Protein AF-A0A818BND0-F1 (afdb_monomer)

Structure (mmCIF, N/CA/C/O backbone):
data_AF-A0A818BND0-F1
#
_entry.id   AF-A0A818BND0-F1
#
loop_
_atom_site.group_PDB
_atom_site.id
_atom_site.type_symbol
_atom_site.label_atom_id
_atom_site.label_alt_id
_atom_site.label_comp_id
_atom_site.label_asym_id
_atom_site.label_entity_id
_atom_site.label_seq_id
_atom_site.pdbx_PDB_ins_code
_atom_site.Cartn_x
_atom_site.Cartn_y
_atom_site.Cartn_z
_atom_site.occupancy
_atom_site.B_iso_or_equiv
_atom_site.auth_seq_id
_atom_site.auth_comp_id
_atom_site.auth_asym_id
_atom_site.auth_atom_id
_atom_site.pdbx_PDB_model_num
ATOM 1 N N . MET A 1 1 ? 18.411 3.997 -1.246 1.00 80.75 1 MET A N 1
ATOM 2 C CA . MET A 1 1 ? 18.506 4.932 -0.102 1.00 80.75 1 MET A CA 1
ATOM 3 C C . MET A 1 1 ? 17.577 6.136 -0.255 1.00 80.75 1 MET A C 1
ATOM 5 O O . MET A 1 1 ? 16.789 6.355 0.648 1.00 80.75 1 MET A O 1
ATOM 9 N N . ILE A 1 2 ? 17.562 6.831 -1.404 1.00 92.88 2 ILE A N 1
ATOM 10 C CA . ILE A 1 2 ? 16.696 8.012 -1.649 1.00 92.88 2 ILE A CA 1
ATOM 11 C C . ILE A 1 2 ? 15.194 7.727 -1.450 1.00 92.88 2 ILE A C 1
ATOM 13 O O . ILE A 1 2 ? 14.488 8.489 -0.803 1.00 92.88 2 ILE A O 1
ATOM 17 N N . ILE A 1 3 ? 14.696 6.603 -1.972 1.00 92.50 3 ILE A N 1
ATOM 18 C CA . ILE A 1 3 ? 13.270 6.243 -1.855 1.00 92.50 3 ILE A CA 1
ATOM 19 C C . ILE A 1 3 ? 12.874 6.056 -0.384 1.00 92.50 3 ILE A C 1
ATOM 21 O O . ILE A 1 3 ? 11.802 6.484 0.029 1.00 92.50 3 ILE A O 1
ATOM 25 N N . GLY A 1 4 ? 13.762 5.456 0.415 1.00 92.81 4 GLY A N 1
ATOM 26 C CA . GLY A 1 4 ? 13.531 5.218 1.839 1.00 92.81 4 GLY A CA 1
ATOM 27 C C . GLY A 1 4 ? 13.508 6.509 2.655 1.00 92.81 4 GLY A C 1
ATOM 28 O O . GLY A 1 4 ? 12.625 6.675 3.490 1.00 92.81 4 GLY A O 1
ATOM 29 N N . THR A 1 5 ? 14.414 7.454 2.384 1.00 95.50 5 THR A N 1
ATOM 30 C CA . THR A 1 5 ? 14.412 8.756 3.070 1.00 95.50 5 THR A CA 1
ATOM 31 C C . THR A 1 5 ? 13.184 9.590 2.707 1.00 95.50 5 THR A C 1
ATOM 33 O O . THR A 1 5 ? 12.550 10.146 3.601 1.00 95.50 5 THR A O 1
ATOM 36 N N . LEU A 1 6 ? 12.788 9.625 1.429 1.00 95.06 6 LEU A N 1
ATOM 37 C CA . LEU A 1 6 ? 11.559 10.302 0.994 1.00 95.06 6 LEU A CA 1
ATOM 38 C C . LEU A 1 6 ? 10.309 9.672 1.623 1.00 95.06 6 LEU A C 1
ATOM 40 O O . LEU A 1 6 ? 9.477 10.388 2.175 1.00 95.06 6 LEU A O 1
ATOM 44 N N . ALA A 1 7 ? 10.191 8.342 1.595 1.00 94.81 7 ALA A N 1
ATOM 45 C CA . ALA A 1 7 ? 9.074 7.636 2.219 1.00 94.81 7 ALA A CA 1
ATOM 46 C C . ALA A 1 7 ? 9.021 7.869 3.739 1.00 94.81 7 ALA A C 1
ATOM 48 O O . ALA A 1 7 ? 7.938 8.061 4.290 1.00 94.81 7 ALA A O 1
ATOM 49 N N . GLY A 1 8 ? 10.180 7.927 4.405 1.00 94.56 8 GLY A N 1
ATOM 50 C CA . GLY A 1 8 ? 10.288 8.267 5.824 1.00 94.56 8 GLY A CA 1
ATOM 51 C C . GLY A 1 8 ? 9.794 9.682 6.133 1.00 94.56 8 GLY A C 1
ATOM 52 O O . GLY A 1 8 ? 8.980 9.856 7.037 1.00 94.56 8 GLY A O 1
ATOM 53 N N . MET A 1 9 ? 10.207 10.684 5.349 1.00 95.19 9 MET A N 1
ATOM 54 C CA . MET A 1 9 ? 9.716 12.060 5.510 1.00 95.19 9 MET A CA 1
ATOM 55 C C . MET A 1 9 ? 8.201 12.158 5.296 1.00 95.19 9 MET A C 1
ATOM 57 O O . MET A 1 9 ? 7.506 12.779 6.099 1.00 95.19 9 MET A O 1
ATOM 61 N N . ILE A 1 10 ? 7.675 11.506 4.253 1.00 95.31 10 ILE A N 1
ATOM 62 C CA . ILE A 1 10 ? 6.232 11.475 3.969 1.00 95.31 10 ILE A CA 1
ATOM 63 C C . ILE A 1 10 ? 5.465 10.818 5.124 1.00 95.31 10 ILE A C 1
ATOM 65 O O . ILE A 1 10 ? 4.430 11.339 5.536 1.00 95.31 10 ILE A O 1
ATOM 69 N N . SER A 1 11 ? 5.985 9.719 5.679 1.00 95.69 11 SER A N 1
ATOM 70 C CA . SER A 1 11 ? 5.402 9.058 6.849 1.00 95.69 11 SER A CA 1
ATOM 71 C C . SER A 1 11 ? 5.300 10.026 8.030 1.00 95.69 11 SER A C 1
ATOM 73 O O . SER A 1 11 ? 4.202 10.247 8.537 1.00 95.69 11 SER A O 1
ATOM 75 N N . VAL A 1 12 ? 6.405 10.680 8.417 1.00 95.44 12 VAL A N 1
ATOM 76 C CA . VAL A 1 12 ? 6.440 11.623 9.555 1.00 95.44 12 VAL A CA 1
ATOM 77 C C . VAL A 1 12 ? 5.452 12.780 9.370 1.00 95.44 12 VAL A C 1
ATOM 79 O O . VAL A 1 12 ? 4.713 13.115 10.297 1.00 95.44 12 VAL A O 1
ATOM 82 N N . LEU A 1 13 ? 5.369 13.356 8.166 1.00 95.12 13 LEU A N 1
ATOM 83 C CA . LEU A 1 13 ? 4.369 14.385 7.858 1.00 95.12 13 LEU A CA 1
ATOM 84 C C . LEU A 1 13 ? 2.936 13.835 7.951 1.00 95.12 13 LEU A C 1
ATOM 86 O O . LEU A 1 13 ? 2.040 14.520 8.447 1.00 95.12 13 LEU A O 1
ATOM 90 N N . GLY A 1 14 ? 2.714 12.586 7.538 1.00 92.94 14 GLY A N 1
ATOM 91 C CA . GLY A 1 14 ? 1.435 11.891 7.678 1.00 92.94 14 GLY A CA 1
ATOM 92 C C . GLY A 1 14 ? 0.992 11.739 9.135 1.00 92.94 14 GLY A C 1
ATOM 93 O O . GLY A 1 14 ? -0.176 11.985 9.450 1.00 92.94 14 GLY A O 1
ATOM 94 N N . PHE A 1 15 ? 1.913 11.417 10.048 1.00 93.31 15 PHE A N 1
ATOM 95 C CA . PHE A 1 15 ? 1.613 11.358 11.484 1.00 93.31 15 PHE A CA 1
ATOM 96 C C . PHE A 1 15 ? 1.093 12.695 12.023 1.00 93.31 15 PHE A C 1
ATOM 98 O O . PHE A 1 15 ? 0.143 12.707 12.803 1.00 93.31 15 PHE A O 1
ATOM 105 N N . HIS A 1 16 ? 1.675 13.815 11.588 1.00 93.06 16 HIS A N 1
ATOM 106 C CA . HIS A 1 16 ? 1.300 15.132 12.098 1.00 93.06 16 HIS A CA 1
ATOM 107 C C . HIS A 1 16 ? 0.038 15.706 11.436 1.00 93.06 16 HIS A C 1
ATOM 109 O O . HIS A 1 16 ? -0.829 16.236 12.124 1.00 93.06 16 HIS A O 1
ATOM 115 N N . PHE A 1 17 ? -0.093 15.591 10.111 1.00 93.62 17 PHE A N 1
ATOM 116 C CA . PHE A 1 17 ? -1.164 16.259 9.361 1.00 93.62 17 PHE A CA 1
ATOM 117 C C . PHE A 1 17 ? -2.307 15.333 8.954 1.00 93.62 17 PHE A C 1
ATOM 119 O O . PHE A 1 17 ? -3.470 15.742 8.966 1.00 93.62 17 PHE A O 1
ATOM 126 N N . LEU A 1 18 ? -2.001 14.092 8.571 1.00 92.12 18 LEU A N 1
ATOM 127 C CA . LEU A 1 18 ? -2.990 13.184 7.997 1.00 92.12 18 LEU A CA 1
ATOM 128 C C . LEU A 1 18 ? -3.794 12.474 9.092 1.00 92.12 18 LEU A C 1
ATOM 130 O O . LEU A 1 18 ? -5.019 12.415 9.013 1.00 92.12 18 LEU A O 1
ATOM 134 N N . LEU A 1 19 ? -3.133 12.023 10.160 1.00 92.50 19 LEU A N 1
ATOM 135 C CA . LEU A 1 19 ? -3.778 11.356 11.294 1.00 92.50 19 LEU A CA 1
ATOM 136 C C . LEU A 1 19 ? -4.923 12.173 11.944 1.00 92.50 19 LEU A C 1
ATOM 138 O O . LEU A 1 19 ? -6.017 11.622 12.106 1.00 92.50 19 LEU A O 1
ATOM 142 N N . PRO A 1 20 ? -4.766 13.481 12.257 1.00 92.62 20 PRO A N 1
ATOM 143 C CA . PRO A 1 20 ? -5.876 14.270 12.795 1.00 92.62 20 PRO A CA 1
ATOM 144 C C . PRO A 1 20 ? -7.014 14.471 11.784 1.00 92.62 20 PRO A C 1
ATOM 146 O O . PRO A 1 20 ? -8.176 14.513 12.186 1.00 92.62 20 PRO A O 1
ATOM 149 N N . LYS A 1 21 ? -6.718 14.541 10.477 1.00 94.00 21 LYS A N 1
ATOM 150 C CA . LYS A 1 21 ? -7.740 14.634 9.419 1.00 94.00 21 LYS A CA 1
ATOM 151 C C . LYS A 1 21 ? -8.553 13.341 9.306 1.00 94.00 21 LYS A C 1
ATOM 153 O O . LYS A 1 21 ? -9.773 13.410 9.216 1.00 94.00 21 LYS A O 1
ATOM 158 N N . LEU A 1 22 ? -7.920 12.165 9.362 1.00 92.88 22 LEU A N 1
ATOM 159 C CA . LEU A 1 22 ? -8.628 10.872 9.319 1.00 92.88 22 LEU A CA 1
ATOM 160 C C . LEU A 1 22 ? -9.605 10.714 10.489 1.00 92.88 22 LEU A C 1
ATOM 162 O O . LEU A 1 22 ? -10.733 10.254 10.299 1.00 92.88 22 LEU A O 1
ATOM 166 N N . LYS A 1 23 ? -9.211 11.180 11.679 1.00 93.00 23 LYS A N 1
ATOM 167 C CA . LYS A 1 23 ? -10.076 11.170 12.863 1.00 93.00 23 LYS A CA 1
ATOM 168 C C . LYS A 1 23 ? -11.370 11.966 12.647 1.00 93.00 23 LYS A C 1
ATOM 170 O O . LYS A 1 23 ? -12.423 11.537 13.118 1.00 93.00 23 LYS A O 1
ATOM 175 N N . GLN A 1 24 ? -11.323 13.074 11.899 1.00 94.81 24 GLN A N 1
ATOM 176 C CA . GLN A 1 24 ? -12.516 13.865 11.550 1.00 94.81 24 GLN A CA 1
ATOM 177 C C . GLN A 1 24 ? -13.500 13.071 10.678 1.00 94.81 24 GLN A C 1
ATOM 179 O O . GLN A 1 24 ? -14.710 13.199 10.846 1.00 94.81 24 GLN A O 1
ATOM 184 N N . TYR A 1 25 ? -12.997 12.182 9.818 1.00 94.56 25 TYR A N 1
ATOM 185 C CA . TYR A 1 25 ? -13.804 11.280 8.989 1.00 94.56 25 TYR A CA 1
ATOM 186 C C . TYR A 1 25 ? -14.218 9.982 9.699 1.00 94.56 25 TYR A C 1
ATOM 188 O O . TYR A 1 25 ? -14.681 9.047 9.051 1.00 94.56 25 TYR A O 1
ATOM 196 N N . ARG A 1 26 ? -14.066 9.903 11.031 1.00 92.94 26 ARG A N 1
ATOM 197 C CA . ARG A 1 26 ? -14.343 8.703 11.846 1.00 92.94 26 ARG A CA 1
ATOM 198 C C . ARG A 1 26 ? -13.497 7.476 11.477 1.00 92.94 26 ARG A C 1
ATOM 200 O O . ARG A 1 26 ? -13.852 6.359 11.841 1.00 92.94 26 ARG A O 1
ATOM 207 N N . LEU A 1 27 ? -12.354 7.678 10.825 1.00 90.81 27 LEU A N 1
ATOM 208 C CA . LEU A 1 27 ? -11.370 6.631 10.569 1.00 90.81 27 LEU A CA 1
ATOM 209 C C . LEU A 1 27 ? -10.315 6.674 11.677 1.00 90.81 27 LEU A C 1
ATOM 211 O O . LEU A 1 27 ? -9.359 7.446 11.612 1.00 90.81 27 LEU A O 1
ATOM 215 N N . HIS A 1 28 ? -10.523 5.887 12.734 1.00 93.12 28 HIS A N 1
ATOM 216 C CA . HIS A 1 28 ? -9.540 5.759 13.809 1.00 93.12 28 HIS A CA 1
ATOM 217 C C . HIS A 1 28 ? -8.410 4.823 13.385 1.00 93.12 28 HIS A C 1
ATOM 219 O O . HIS A 1 28 ? -8.614 3.623 13.235 1.00 93.12 28 HIS A O 1
ATOM 225 N N . ASP A 1 29 ? -7.216 5.387 13.239 1.00 93.62 29 ASP A N 1
ATOM 226 C CA . ASP A 1 29 ? -5.979 4.643 13.027 1.00 93.62 29 ASP A CA 1
ATOM 227 C C . ASP A 1 29 ? -5.095 4.777 14.277 1.00 93.62 29 ASP A C 1
ATOM 229 O O . ASP A 1 29 ? -4.291 5.698 14.403 1.00 93.62 29 ASP A O 1
ATOM 233 N N . THR A 1 30 ? -5.305 3.893 15.255 1.00 93.00 30 THR A N 1
ATOM 234 C CA . THR A 1 30 ? -4.710 3.987 16.602 1.00 93.00 30 THR A CA 1
ATOM 235 C C . THR A 1 30 ? -3.184 3.920 16.588 1.00 93.00 30 THR A C 1
ATOM 237 O O . THR A 1 30 ? -2.524 4.601 17.368 1.00 93.00 30 THR A O 1
ATOM 240 N N . CYS A 1 31 ? -2.624 3.110 15.689 1.00 93.56 31 CYS A N 1
ATOM 241 C CA . CYS A 1 31 ? -1.181 2.919 15.546 1.00 93.56 31 CYS A CA 1
ATOM 242 C C . CYS A 1 31 ? -0.612 3.661 14.327 1.00 93.56 31 CYS A C 1
ATOM 244 O O . CYS A 1 31 ? 0.560 3.477 14.004 1.00 93.56 31 CYS A O 1
ATOM 246 N N . ALA A 1 32 ? -1.429 4.478 13.648 1.00 93.81 32 ALA A N 1
ATOM 247 C CA . ALA A 1 32 ? -1.075 5.182 12.418 1.00 93.81 32 ALA A CA 1
ATOM 248 C C . ALA A 1 32 ? -0.459 4.256 11.344 1.00 93.81 32 ALA A C 1
ATOM 250 O O . ALA A 1 32 ? 0.488 4.629 10.640 1.00 93.81 32 ALA A O 1
ATOM 251 N N . VAL A 1 33 ? -0.991 3.035 11.207 1.00 95.88 33 VAL A N 1
ATOM 252 C CA . VAL A 1 33 ? -0.473 2.028 10.266 1.00 95.88 33 VAL A CA 1
ATOM 253 C C . VAL A 1 33 ? -0.604 2.482 8.815 1.00 95.88 33 VAL A C 1
ATOM 255 O O . VAL A 1 33 ? 0.215 2.098 7.978 1.00 95.88 33 VAL A O 1
ATOM 258 N N . ASN A 1 34 ? -1.562 3.358 8.503 1.00 93.75 34 ASN A N 1
ATOM 259 C CA . ASN A 1 34 ? -1.665 3.962 7.181 1.00 93.75 34 ASN A CA 1
ATOM 260 C C . ASN A 1 34 ? -0.434 4.822 6.849 1.00 93.75 34 ASN A C 1
ATOM 262 O O . ASN A 1 34 ? 0.045 4.796 5.718 1.00 93.75 34 ASN A O 1
ATOM 266 N N . ASN A 1 35 ? 0.114 5.543 7.829 1.00 94.81 35 ASN A N 1
ATOM 267 C CA . ASN A 1 35 ? 1.275 6.410 7.628 1.00 94.81 35 ASN A CA 1
ATOM 268 C C . ASN A 1 35 ? 2.594 5.632 7.637 1.00 94.81 35 ASN A C 1
ATOM 270 O O . ASN A 1 35 ? 3.497 5.993 6.890 1.00 94.81 35 ASN A O 1
ATOM 274 N N . LEU A 1 36 ? 2.697 4.559 8.432 1.00 93.69 36 LEU A N 1
ATOM 275 C CA . LEU A 1 36 ? 3.922 3.758 8.540 1.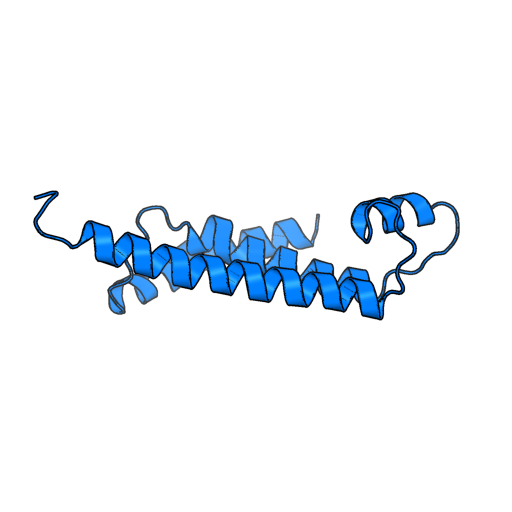00 93.69 36 LEU A CA 1
ATOM 276 C C . LEU A 1 36 ? 4.033 2.651 7.478 1.00 93.69 36 LEU A C 1
ATOM 278 O O . LEU A 1 36 ? 5.113 2.412 6.944 1.00 93.69 36 LEU A O 1
ATOM 282 N N . HIS A 1 37 ? 2.930 1.972 7.160 1.00 94.69 37 HIS A N 1
ATOM 283 C CA . HIS A 1 37 ? 2.918 0.839 6.230 1.00 94.69 37 HIS A CA 1
ATOM 284 C C . HIS A 1 37 ? 2.244 1.198 4.907 1.00 94.69 37 HIS A C 1
ATOM 286 O O . HIS A 1 37 ? 2.811 0.949 3.845 1.00 94.69 37 HIS A O 1
ATOM 292 N N . GLY A 1 38 ? 1.052 1.801 4.966 1.00 94.62 38 GLY A N 1
ATOM 293 C CA . GLY A 1 38 ? 0.221 2.069 3.790 1.00 94.62 38 GLY A CA 1
ATOM 294 C C . GLY A 1 38 ? 0.894 3.000 2.782 1.00 94.62 38 GLY A C 1
ATOM 295 O O . GLY A 1 38 ? 1.219 2.589 1.668 1.00 94.62 38 GLY A O 1
ATOM 296 N N . ILE A 1 39 ? 1.141 4.250 3.175 1.00 95.62 39 ILE A N 1
ATOM 297 C CA . ILE A 1 39 ? 1.715 5.279 2.301 1.00 95.62 39 ILE A CA 1
ATOM 298 C C . ILE A 1 39 ? 3.150 4.925 1.873 1.00 95.62 39 ILE A C 1
ATOM 300 O O . ILE A 1 39 ? 3.410 4.942 0.667 1.00 95.62 39 ILE A O 1
ATOM 304 N N . PRO A 1 40 ? 4.078 4.534 2.772 1.00 95.25 40 PRO A N 1
ATOM 305 C CA . PRO A 1 40 ? 5.417 4.103 2.372 1.00 95.25 40 PRO A CA 1
ATOM 306 C C . PRO A 1 40 ? 5.393 2.893 1.435 1.00 95.25 40 PRO A C 1
ATOM 308 O O . PRO A 1 40 ? 6.126 2.872 0.446 1.00 95.25 40 PRO A O 1
ATOM 311 N N . GLY A 1 41 ? 4.509 1.922 1.691 1.00 94.62 41 GLY A N 1
ATOM 312 C CA . GLY A 1 41 ? 4.300 0.762 0.827 1.00 94.62 41 GLY A CA 1
ATOM 313 C C . GLY A 1 41 ? 3.768 1.142 -0.554 1.00 94.62 41 GLY A C 1
ATOM 314 O O . GLY A 1 41 ? 4.245 0.617 -1.560 1.00 94.62 41 GLY A O 1
ATOM 315 N N . LEU A 1 42 ? 2.846 2.106 -0.634 1.00 95.44 42 LEU A N 1
ATOM 316 C CA . LEU A 1 42 ? 2.331 2.618 -1.903 1.00 95.44 42 LEU A CA 1
ATOM 317 C C . LEU A 1 42 ? 3.410 3.370 -2.695 1.00 95.44 42 LEU A C 1
ATOM 319 O O . LEU A 1 42 ? 3.525 3.153 -3.899 1.00 95.44 42 LEU A O 1
ATOM 323 N N . VAL A 1 43 ? 4.229 4.199 -2.040 1.00 95.38 43 VAL A N 1
ATOM 324 C CA . VAL A 1 43 ? 5.347 4.930 -2.668 1.00 95.38 43 VAL A CA 1
ATOM 325 C C . VAL A 1 43 ? 6.415 3.964 -3.188 1.00 95.38 43 VAL A C 1
ATOM 327 O O . VAL A 1 43 ? 6.824 4.055 -4.352 1.00 95.38 43 VAL A O 1
ATOM 330 N N . ALA A 1 44 ? 6.844 3.014 -2.351 1.00 92.81 44 ALA A N 1
ATOM 331 C CA . ALA A 1 44 ? 7.795 1.966 -2.729 1.00 92.81 44 ALA A CA 1
ATOM 332 C C . ALA A 1 44 ? 7.246 1.120 -3.876 1.00 92.81 44 ALA A C 1
ATOM 334 O O . ALA A 1 44 ? 7.960 0.818 -4.834 1.00 92.81 44 ALA A O 1
ATOM 335 N N . GLY A 1 45 ? 5.944 0.841 -3.805 1.00 92.75 45 GLY A N 1
ATOM 336 C CA . GLY A 1 45 ? 5.140 0.394 -4.909 1.00 92.75 45 GLY A CA 1
ATOM 337 C C . GLY A 1 45 ? 5.404 1.261 -6.132 1.00 92.75 45 GLY A C 1
ATOM 338 O O . GLY A 1 45 ? 6.157 0.847 -7.003 1.00 92.75 45 GLY A O 1
ATOM 339 N N . VAL A 1 46 ? 4.748 2.409 -6.291 1.00 94.69 46 VAL A N 1
ATOM 340 C CA . VAL A 1 46 ? 4.763 3.204 -7.539 1.00 94.69 46 VAL A CA 1
ATOM 341 C C . VAL A 1 46 ? 6.167 3.302 -8.143 1.00 94.69 46 VAL A C 1
ATOM 343 O O . VAL A 1 46 ? 6.342 3.022 -9.330 1.00 94.69 46 VAL A O 1
ATOM 3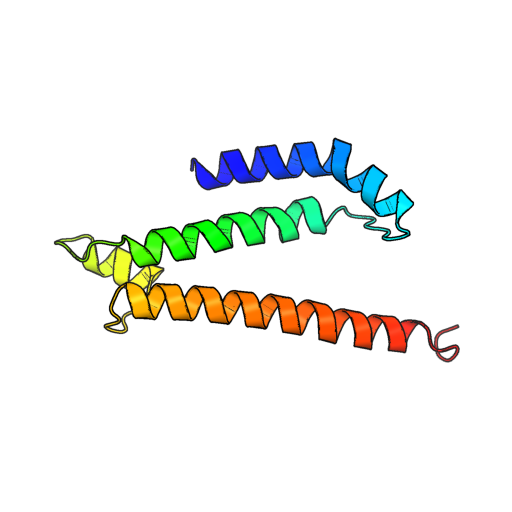46 N N . THR A 1 47 ? 7.178 3.512 -7.303 1.00 92.62 47 THR A N 1
ATOM 347 C CA . THR A 1 47 ? 8.587 3.493 -7.707 1.00 92.62 47 THR A CA 1
ATOM 348 C C . THR A 1 47 ? 9.023 2.195 -8.403 1.00 92.62 47 THR A C 1
ATOM 350 O O . THR A 1 47 ? 9.643 2.253 -9.458 1.00 92.62 47 THR A O 1
ATOM 353 N N . GLY A 1 48 ? 8.657 1.017 -7.898 1.00 89.50 48 GLY A N 1
ATOM 354 C CA . GLY A 1 48 ? 8.897 -0.272 -8.555 1.00 89.50 48 GLY A CA 1
ATOM 355 C C . GLY A 1 48 ? 8.251 -0.423 -9.942 1.00 89.50 48 GLY A C 1
ATOM 356 O O . GLY A 1 48 ? 8.860 -1.041 -10.814 1.00 89.50 48 GLY A O 1
ATOM 357 N N . ILE A 1 49 ? 7.071 0.177 -10.195 1.00 91.25 49 ILE A N 1
ATOM 358 C CA . ILE A 1 49 ? 6.476 0.192 -11.557 1.00 91.25 49 ILE A CA 1
ATOM 359 C C . ILE A 1 49 ? 7.351 1.025 -12.493 1.00 91.25 49 ILE A C 1
ATOM 361 O O . ILE A 1 49 ? 7.622 0.608 -13.621 1.00 91.25 49 ILE A O 1
ATOM 365 N N . ILE A 1 50 ? 7.799 2.191 -12.021 1.00 90.75 50 ILE A N 1
ATOM 366 C CA . ILE A 1 50 ? 8.639 3.106 -12.798 1.00 90.75 50 ILE A CA 1
ATOM 367 C C . ILE A 1 50 ? 9.962 2.416 -13.130 1.00 90.75 50 ILE A C 1
ATOM 369 O O . ILE A 1 50 ? 10.329 2.326 -14.299 1.00 90.75 50 ILE A O 1
ATOM 373 N N . VAL A 1 51 ? 10.626 1.844 -12.122 1.00 87.88 51 VAL A N 1
ATOM 374 C CA . VAL A 1 51 ? 11.895 1.122 -12.284 1.00 87.88 51 VAL A CA 1
ATOM 375 C C . VAL A 1 51 ? 11.749 -0.056 -13.249 1.00 87.88 51 VAL A C 1
ATOM 377 O O . VAL A 1 51 ? 12.596 -0.227 -14.119 1.00 87.88 51 VAL A O 1
ATOM 380 N N . ALA A 1 52 ? 10.659 -0.826 -13.174 1.00 85.12 52 ALA A N 1
ATOM 381 C CA . ALA A 1 52 ? 10.413 -1.909 -14.129 1.00 85.12 52 ALA A CA 1
ATOM 382 C C . ALA A 1 52 ? 10.155 -1.428 -15.561 1.00 85.12 52 ALA A C 1
ATOM 384 O O . ALA A 1 52 ? 10.458 -2.152 -16.505 1.00 85.12 52 ALA A O 1
ATOM 385 N N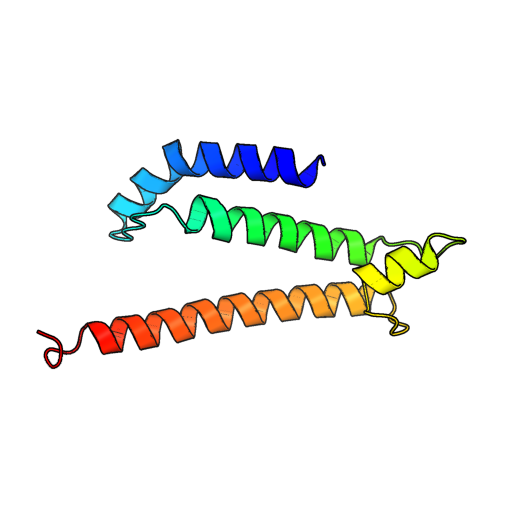 . SER A 1 53 ? 9.621 -0.219 -15.734 1.00 86.19 53 SER A N 1
ATOM 386 C CA . SER A 1 53 ? 9.367 0.356 -17.060 1.00 86.19 53 SER A CA 1
ATOM 387 C C . SER A 1 53 ? 10.658 0.814 -17.747 1.00 86.19 53 SER A C 1
ATOM 389 O O . SER A 1 53 ? 10.787 0.675 -18.961 1.00 86.19 53 SER A O 1
ATOM 391 N N . ILE A 1 54 ? 11.622 1.329 -16.976 1.00 84.88 54 ILE A N 1
ATOM 392 C CA . ILE A 1 54 ? 12.877 1.898 -17.502 1.00 84.88 54 ILE A CA 1
ATOM 393 C C . ILE A 1 54 ? 14.087 0.960 -17.390 1.00 84.88 54 ILE A C 1
ATOM 395 O O . ILE A 1 54 ? 15.160 1.292 -17.887 1.00 84.88 54 ILE A O 1
ATOM 399 N N . GLY A 1 55 ? 13.947 -0.183 -16.713 1.00 76.12 55 GLY A N 1
ATOM 400 C CA . GLY A 1 55 ? 15.056 -1.087 -16.415 1.00 76.12 55 GLY A CA 1
ATOM 401 C C . GLY A 1 55 ? 15.767 -1.566 -17.679 1.00 76.12 55 GLY A C 1
ATOM 402 O O . GLY A 1 55 ? 15.176 -2.257 -18.506 1.00 76.12 55 GLY A O 1
ATOM 403 N N . ASN A 1 56 ? 17.040 -1.206 -17.842 1.00 68.25 56 ASN A N 1
ATOM 404 C CA . ASN A 1 56 ? 17.817 -1.625 -19.002 1.00 68.25 56 ASN A CA 1
ATOM 405 C C . ASN A 1 56 ? 18.513 -2.968 -18.732 1.00 68.25 56 ASN A C 1
ATOM 407 O O . ASN A 1 56 ? 19.231 -3.120 -17.743 1.00 68.25 56 ASN A O 1
ATOM 411 N N . ARG A 1 57 ? 18.331 -3.941 -19.629 1.00 67.31 57 ARG A N 1
ATOM 412 C CA . ARG A 1 57 ? 18.946 -5.276 -19.550 1.00 67.31 57 ARG A CA 1
ATOM 413 C C . ARG A 1 57 ? 20.324 -5.265 -20.228 1.00 67.31 57 ARG A C 1
ATOM 415 O O . ARG A 1 57 ? 20.498 -5.868 -21.281 1.00 67.31 57 ARG A O 1
ATOM 422 N N . SER A 1 58 ? 21.298 -4.537 -19.675 1.00 56.66 58 SER A N 1
ATOM 423 C CA . SER A 1 58 ? 22.669 -4.498 -20.222 1.00 56.66 58 SER A CA 1
ATOM 424 C C . SER A 1 58 ? 23.724 -4.993 -19.227 1.00 56.66 58 SER A C 1
ATOM 426 O O . SER A 1 58 ? 23.832 -4.494 -18.108 1.00 56.66 58 SER A O 1
ATOM 428 N N . GLY A 1 59 ? 24.555 -5.942 -19.674 1.00 65.81 59 GLY A N 1
ATOM 429 C CA . GLY A 1 59 ? 25.780 -6.379 -18.991 1.00 65.81 59 GLY A CA 1
ATOM 430 C C . GLY A 1 59 ? 25.567 -7.131 -17.668 1.00 65.81 59 GLY A C 1
ATOM 431 O O . GLY A 1 59 ? 24.590 -7.857 -17.489 1.00 65.81 59 GLY A O 1
ATOM 432 N N . SER A 1 60 ? 26.494 -6.947 -16.719 1.00 58.72 60 SER A N 1
ATOM 433 C CA . SER A 1 60 ? 26.512 -7.594 -15.386 1.00 58.72 60 SER A CA 1
ATOM 434 C C . SER A 1 60 ? 25.271 -7.287 -14.516 1.00 58.72 60 SER A C 1
ATOM 436 O O . SER A 1 60 ? 24.981 -7.981 -13.545 1.00 58.72 60 SER A O 1
ATOM 438 N N . LEU A 1 61 ? 24.474 -6.277 -14.891 1.00 61.94 61 LEU A N 1
ATOM 439 C CA . LEU A 1 61 ? 23.246 -5.885 -14.192 1.00 61.94 61 LEU A CA 1
ATOM 440 C C . LEU A 1 61 ? 22.013 -6.723 -14.566 1.00 61.94 61 LEU A C 1
ATOM 442 O O . LEU A 1 61 ? 20.944 -6.538 -13.980 1.00 61.94 61 LEU A O 1
ATOM 446 N N . THR A 1 62 ? 22.139 -7.642 -15.526 1.00 65.62 62 THR A N 1
ATOM 447 C CA . THR A 1 62 ? 21.023 -8.485 -15.981 1.00 65.62 62 THR A CA 1
ATOM 448 C C . THR A 1 62 ? 20.499 -9.365 -14.845 1.00 65.62 62 THR A C 1
ATOM 450 O O . THR A 1 62 ? 19.296 -9.396 -14.611 1.00 65.62 62 THR A O 1
ATOM 453 N N . SER A 1 63 ? 21.389 -9.958 -14.041 1.00 62.00 63 SER A N 1
ATOM 454 C CA . SER A 1 63 ? 21.020 -10.798 -12.891 1.00 62.00 63 SER A CA 1
ATOM 455 C C . SER A 1 63 ? 20.327 -10.013 -11.771 1.00 62.00 63 SER A C 1
ATOM 457 O O . SER A 1 63 ? 19.380 -10.503 -11.162 1.00 62.00 63 SER A O 1
ATOM 459 N N . LEU A 1 64 ? 20.760 -8.771 -11.524 1.00 61.78 64 LEU A N 1
ATOM 460 C CA . LEU A 1 64 ? 20.120 -7.862 -10.563 1.00 61.78 64 LEU A CA 1
ATOM 461 C C . LEU A 1 64 ? 18.730 -7.442 -11.050 1.00 61.78 64 LEU A C 1
ATOM 463 O O . LEU A 1 64 ? 17.770 -7.434 -10.283 1.00 61.78 64 LEU A O 1
ATOM 467 N N . THR A 1 65 ? 18.607 -7.146 -12.343 1.00 62.84 65 THR A N 1
ATOM 468 C CA . THR A 1 65 ? 17.334 -6.750 -12.949 1.00 62.84 65 THR A CA 1
ATOM 469 C C . THR A 1 65 ? 16.364 -7.928 -12.979 1.00 62.84 65 THR A C 1
ATOM 471 O O . THR A 1 65 ? 15.216 -7.765 -12.590 1.00 62.84 65 THR A O 1
ATOM 474 N N . ASP A 1 66 ? 16.805 -9.135 -13.331 1.00 61.94 66 ASP A N 1
ATOM 475 C CA . ASP A 1 66 ? 15.953 -10.328 -13.335 1.00 61.94 66 ASP A CA 1
ATOM 476 C C . ASP A 1 66 ? 1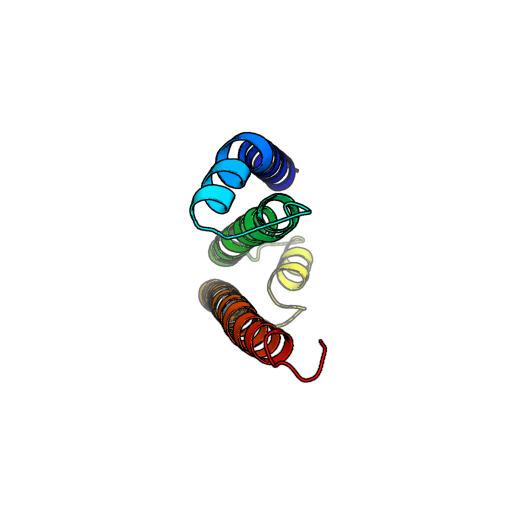5.551 -10.781 -11.925 1.00 61.94 66 ASP A C 1
ATOM 478 O O . ASP A 1 66 ? 14.423 -11.246 -11.744 1.00 61.94 66 ASP A O 1
ATOM 482 N N . ALA A 1 67 ? 16.404 -10.593 -10.912 1.00 60.84 67 ALA A N 1
ATOM 483 C CA . ALA A 1 67 ? 16.038 -10.828 -9.515 1.00 60.84 67 ALA A CA 1
ATOM 484 C C . ALA A 1 67 ? 15.005 -9.802 -9.013 1.00 60.84 67 ALA A C 1
ATOM 486 O O . ALA A 1 67 ? 14.024 -10.177 -8.373 1.00 60.84 67 ALA A O 1
ATOM 487 N N . CYS A 1 68 ? 15.171 -8.518 -9.349 1.00 58.19 68 CYS A N 1
ATOM 488 C CA . CYS A 1 68 ? 14.267 -7.448 -8.915 1.00 58.19 68 CYS A CA 1
ATOM 489 C C . CYS A 1 68 ? 12.969 -7.342 -9.742 1.00 58.19 68 CYS A C 1
ATOM 491 O O . CYS A 1 68 ? 11.969 -6.825 -9.248 1.00 58.19 68 CYS A O 1
ATOM 493 N N . CYS A 1 69 ? 12.968 -7.801 -10.996 1.00 62.28 69 CYS A N 1
ATOM 494 C CA . CYS A 1 69 ? 11.921 -7.522 -11.986 1.00 62.28 69 CYS A CA 1
ATOM 495 C C . CYS A 1 69 ? 11.384 -8.780 -12.693 1.00 62.28 69 CYS A C 1
ATOM 497 O O . CYS A 1 69 ? 10.793 -8.668 -13.760 1.00 62.28 69 CYS A O 1
ATOM 499 N N . GLY A 1 70 ? 11.547 -9.983 -12.145 1.00 60.81 70 GLY A N 1
ATOM 500 C CA . GLY A 1 70 ? 11.007 -11.177 -12.812 1.00 60.81 70 GLY A CA 1
ATOM 501 C C . GLY A 1 70 ? 11.247 -12.516 -12.129 1.00 60.81 70 GLY A C 1
ATOM 502 O O . GLY A 1 70 ? 10.675 -13.512 -12.572 1.00 60.81 70 GLY A O 1
ATOM 503 N N . GLY A 1 71 ? 12.074 -12.562 -11.081 1.00 62.78 71 GLY A N 1
ATOM 504 C CA . GLY A 1 71 ? 12.493 -13.810 -10.445 1.00 62.78 71 GLY A CA 1
ATOM 505 C C . GLY A 1 71 ? 13.191 -14.757 -11.427 1.00 62.78 71 GLY A C 1
ATOM 506 O O . GLY A 1 71 ? 12.966 -15.960 -11.361 1.00 62.78 71 GLY A O 1
ATOM 507 N N . GLY A 1 72 ? 13.945 -14.221 -12.396 1.00 59.12 72 GLY A N 1
ATOM 508 C CA . GLY A 1 72 ? 14.598 -15.018 -13.445 1.00 59.12 72 GLY A CA 1
ATOM 509 C C . GLY A 1 72 ? 13.726 -15.368 -14.660 1.00 59.12 72 GLY A C 1
ATOM 510 O O . GLY A 1 72 ? 14.174 -16.104 -15.534 1.00 59.12 72 GLY A O 1
ATOM 511 N N . LYS A 1 73 ? 12.488 -14.857 -14.761 1.00 64.88 73 LYS A N 1
ATOM 512 C CA . LYS A 1 73 ? 11.655 -15.001 -15.972 1.00 64.88 73 LYS A CA 1
ATOM 513 C C . LYS A 1 73 ? 11.981 -13.906 -16.992 1.00 64.88 73 LYS A C 1
ATOM 515 O O . LYS A 1 73 ? 11.919 -12.722 -16.664 1.00 64.88 73 LYS A O 1
ATOM 520 N N . SER A 1 74 ? 12.229 -14.289 -18.248 1.00 67.62 74 SE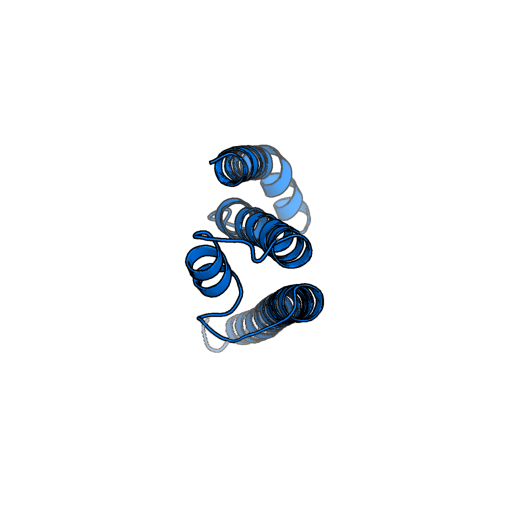R A N 1
ATOM 521 C CA . SER A 1 74 ? 12.414 -13.343 -19.359 1.00 67.62 74 SER A CA 1
ATOM 522 C C . SER A 1 74 ? 11.100 -12.604 -19.655 1.00 67.62 74 SER A C 1
ATOM 524 O O . SER A 1 74 ? 10.182 -13.149 -20.266 1.00 67.62 74 SER A O 1
ATOM 526 N N . ARG A 1 75 ? 10.970 -11.372 -19.148 1.00 73.69 75 ARG A N 1
ATOM 527 C CA . ARG A 1 75 ? 9.802 -10.489 -19.322 1.00 73.69 75 ARG A CA 1
ATOM 528 C C . ARG A 1 75 ? 10.246 -9.131 -19.849 1.00 73.69 75 ARG A C 1
ATOM 530 O O . ARG A 1 75 ? 11.150 -8.522 -19.287 1.00 73.69 75 ARG A O 1
ATOM 537 N N . ASN A 1 76 ? 9.597 -8.613 -20.888 1.00 80.31 76 ASN A N 1
ATOM 538 C CA . ASN A 1 76 ? 9.888 -7.247 -21.329 1.00 80.31 76 ASN A CA 1
ATOM 539 C C . ASN A 1 76 ? 9.444 -6.210 -20.269 1.00 80.31 76 ASN A C 1
ATOM 541 O O . ASN A 1 76 ? 8.618 -6.504 -19.397 1.00 80.31 76 ASN A O 1
ATOM 545 N N . ASN A 1 77 ? 9.997 -5.000 -20.351 1.00 82.25 77 ASN A N 1
ATOM 546 C CA . ASN A 1 77 ? 9.787 -3.932 -19.369 1.00 82.25 77 ASN A CA 1
ATOM 547 C C . ASN A 1 77 ? 8.307 -3.566 -19.202 1.00 82.25 77 ASN A C 1
ATOM 549 O O . ASN A 1 77 ? 7.810 -3.482 -18.080 1.00 82.25 77 ASN A O 1
ATOM 553 N N . SER A 1 78 ? 7.581 -3.430 -20.317 1.00 84.81 78 SER A N 1
ATOM 554 C CA . SER A 1 78 ? 6.146 -3.116 -20.325 1.00 84.81 78 SER A CA 1
ATOM 555 C C . SER A 1 78 ? 5.304 -4.202 -19.657 1.00 84.81 78 SER A C 1
ATOM 557 O O . SER A 1 78 ? 4.360 -3.916 -18.929 1.00 84.81 78 SER A O 1
ATOM 559 N N . THR A 1 79 ? 5.660 -5.466 -19.870 1.00 86.94 79 THR A N 1
ATOM 560 C CA . THR A 1 79 ? 4.969 -6.609 -19.272 1.00 86.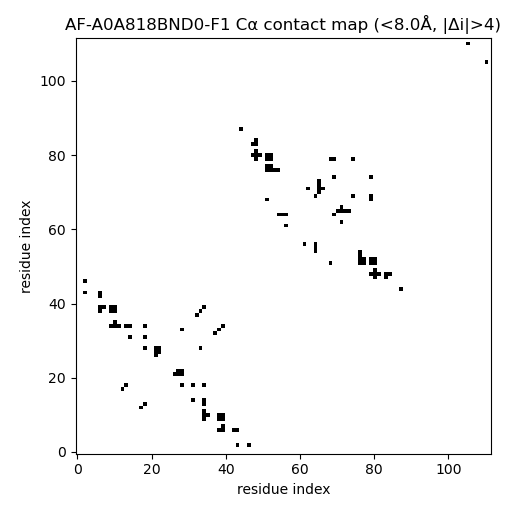94 79 THR A CA 1
ATOM 561 C C . THR A 1 79 ? 5.222 -6.640 -17.772 1.00 86.94 79 THR A C 1
ATOM 563 O O . THR A 1 79 ? 4.292 -6.833 -16.993 1.00 86.94 79 THR A O 1
ATOM 566 N N . GLN A 1 80 ? 6.462 -6.415 -17.335 1.00 86.19 80 GLN A N 1
ATOM 567 C CA . GLN A 1 80 ? 6.782 -6.422 -15.913 1.00 86.19 80 GLN A CA 1
ATOM 568 C C . GLN A 1 80 ? 6.138 -5.256 -15.158 1.00 86.19 80 GLN A C 1
ATOM 570 O O . GLN A 1 80 ? 5.633 -5.453 -14.049 1.00 86.19 80 GLN A O 1
ATOM 575 N N . SER A 1 81 ? 6.139 -4.054 -15.732 1.00 89.50 81 SER A N 1
ATOM 576 C CA . SER A 1 81 ? 5.477 -2.908 -15.114 1.00 89.50 81 SER A CA 1
ATOM 577 C C . SER A 1 81 ? 3.962 -3.108 -15.046 1.00 89.50 81 SER A C 1
ATOM 579 O O . SER A 1 81 ? 3.371 -2.820 -14.003 1.00 89.50 81 SER A O 1
ATOM 581 N N . ALA A 1 82 ? 3.353 -3.715 -16.073 1.00 91.50 82 ALA A N 1
ATOM 582 C CA . ALA A 1 82 ? 1.951 -4.127 -16.045 1.00 91.50 82 ALA A CA 1
ATOM 583 C C . ALA A 1 82 ? 1.673 -5.134 -14.916 1.00 91.50 82 ALA A C 1
ATOM 585 O O . ALA A 1 82 ? 0.772 -4.903 -14.114 1.00 91.50 82 ALA A O 1
ATOM 586 N N . TYR A 1 83 ? 2.485 -6.188 -14.765 1.00 90.38 83 TYR A N 1
ATOM 587 C CA . TY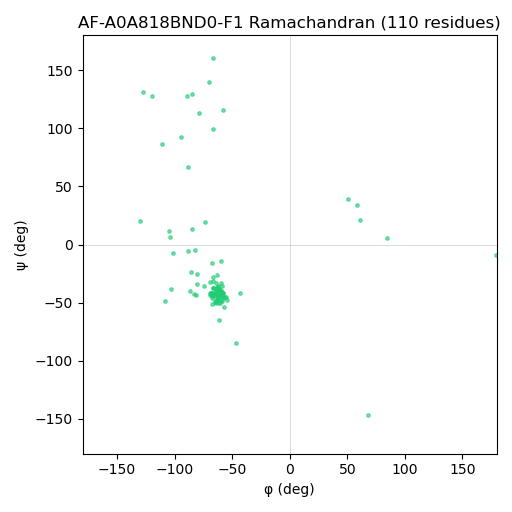R A 1 83 ? 2.331 -7.140 -13.655 1.00 90.38 83 TYR A CA 1
ATOM 588 C C . TYR A 1 83 ? 2.419 -6.460 -12.284 1.00 90.38 83 TYR A C 1
ATOM 590 O O . TYR A 1 83 ? 1.621 -6.770 -11.402 1.00 90.38 83 TYR A O 1
ATOM 598 N N . GLN A 1 84 ? 3.350 -5.522 -12.092 1.00 92.06 84 GLN A N 1
ATOM 599 C CA . GLN A 1 84 ? 3.449 -4.777 -10.834 1.00 92.06 84 GLN A CA 1
ATOM 600 C C . GLN A 1 84 ? 2.245 -3.856 -10.590 1.00 92.06 84 GLN A C 1
ATOM 602 O O . GLN A 1 84 ? 1.796 -3.737 -9.448 1.00 92.06 84 GLN A O 1
ATOM 607 N N . ALA A 1 85 ? 1.711 -3.223 -11.638 1.00 93.94 85 ALA A N 1
ATOM 608 C CA . ALA A 1 85 ? 0.509 -2.395 -11.558 1.00 93.94 85 ALA A CA 1
ATOM 609 C C . ALA A 1 85 ? -0.719 -3.224 -11.181 1.00 93.94 85 ALA A C 1
ATOM 611 O O . ALA A 1 85 ? -1.409 -2.905 -10.210 1.00 93.94 85 ALA A O 1
ATOM 612 N N . THR A 1 86 ? -0.943 -4.332 -11.889 1.00 95.12 86 THR A N 1
ATOM 613 C CA . THR A 1 86 ? -2.051 -5.250 -11.618 1.00 95.12 86 THR A CA 1
ATOM 614 C C . THR A 1 86 ? -1.938 -5.857 -10.225 1.00 95.12 86 THR A C 1
ATOM 616 O O . THR A 1 86 ? -2.927 -5.874 -9.498 1.00 95.12 86 THR A O 1
ATOM 619 N N . ALA A 1 87 ? -0.742 -6.289 -9.811 1.00 94.06 87 ALA A N 1
ATOM 620 C CA . ALA A 1 87 ? -0.525 -6.842 -8.476 1.00 94.06 87 ALA A CA 1
ATOM 621 C C . ALA A 1 87 ? -0.906 -5.842 -7.376 1.00 94.06 87 ALA A C 1
ATOM 623 O O . ALA A 1 87 ? -1.566 -6.216 -6.415 1.00 94.06 87 ALA A O 1
ATOM 624 N N . ARG A 1 88 ? -0.564 -4.556 -7.524 1.00 94.81 88 ARG A N 1
ATOM 625 C CA . ARG A 1 88 ? -0.954 -3.535 -6.537 1.00 94.81 88 ARG A CA 1
ATOM 626 C C . ARG A 1 88 ? -2.435 -3.240 -6.526 1.00 94.81 88 ARG A C 1
ATOM 628 O O . ARG A 1 88 ? -2.997 -3.109 -5.443 1.00 94.81 88 ARG A O 1
ATOM 635 N N . GLY A 1 89 ? -3.052 -3.143 -7.702 1.00 96.38 89 GLY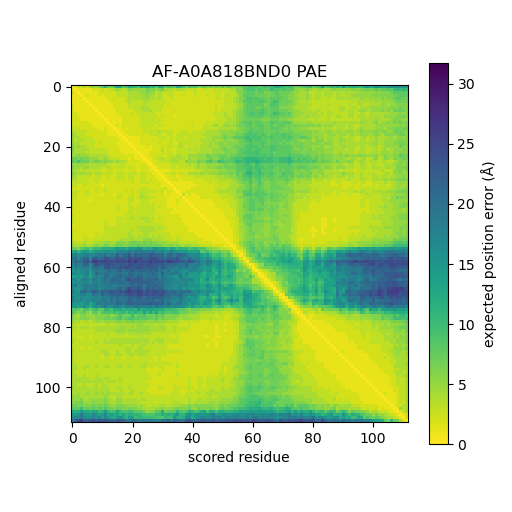 A N 1
ATOM 636 C CA . GLY A 1 89 ? -4.500 -2.990 -7.804 1.00 96.38 89 GLY A CA 1
ATOM 637 C C . GLY A 1 89 ? -5.220 -4.138 -7.096 1.00 96.38 89 GLY A C 1
ATOM 638 O O . GLY A 1 89 ? -6.101 -3.898 -6.275 1.00 96.38 89 GLY A O 1
ATOM 639 N N . LEU A 1 90 ? -4.771 -5.374 -7.335 1.00 97.12 90 LEU A N 1
ATOM 640 C CA . LEU A 1 90 ? -5.316 -6.562 -6.686 1.00 97.12 90 LEU A CA 1
ATOM 641 C C . LEU A 1 90 ? -5.102 -6.543 -5.167 1.00 97.12 90 LEU A C 1
ATOM 643 O O . LEU A 1 90 ? -6.051 -6.787 -4.429 1.00 97.12 90 LEU A O 1
ATOM 647 N N . THR A 1 91 ? -3.900 -6.214 -4.686 1.00 96.69 91 THR A N 1
ATOM 648 C CA . THR A 1 91 ? -3.615 -6.126 -3.245 1.00 96.69 91 THR A CA 1
ATOM 649 C C . THR A 1 91 ? -4.494 -5.086 -2.554 1.00 96.69 91 THR A C 1
ATOM 651 O O . THR A 1 91 ? -5.052 -5.374 -1.498 1.00 96.69 91 THR A O 1
ATOM 654 N N . LEU A 1 92 ? -4.657 -3.896 -3.144 1.00 96.88 92 LEU A N 1
ATOM 655 C CA . LEU A 1 92 ? -5.534 -2.857 -2.595 1.00 96.88 92 LEU A CA 1
ATOM 656 C C . LEU A 1 92 ? -6.999 -3.303 -2.598 1.00 96.88 92 LEU A C 1
ATOM 658 O O . LEU A 1 92 ? -7.686 -3.138 -1.593 1.00 96.88 92 LEU A O 1
ATOM 662 N N . GLY A 1 93 ? -7.460 -3.915 -3.692 1.00 97.69 93 GLY A N 1
ATOM 663 C CA . GLY A 1 93 ? -8.813 -4.458 -3.787 1.00 97.69 93 GLY A CA 1
ATOM 664 C C . GLY A 1 93 ? -9.088 -5.508 -2.710 1.00 97.69 93 GLY A C 1
ATOM 665 O O . GLY A 1 93 ? -10.072 -5.401 -1.981 1.00 97.69 93 GLY A O 1
ATOM 666 N N . MET A 1 94 ? -8.180 -6.472 -2.546 1.00 97.88 94 MET A N 1
ATOM 667 C CA . MET A 1 94 ? -8.294 -7.507 -1.517 1.00 97.88 94 MET A CA 1
ATOM 668 C C . MET A 1 94 ? -8.240 -6.928 -0.101 1.00 97.88 94 MET A C 1
ATOM 670 O O . MET A 1 94 ? -9.018 -7.350 0.752 1.00 97.88 94 MET A O 1
ATOM 674 N N . ALA A 1 95 ? -7.377 -5.942 0.156 1.00 97.06 95 ALA A N 1
ATOM 675 C CA . ALA A 1 95 ? -7.289 -5.290 1.460 1.00 97.06 95 ALA A CA 1
ATOM 676 C C . ALA A 1 95 ? -8.587 -4.550 1.827 1.00 97.06 95 ALA A C 1
ATOM 678 O O . ALA A 1 95 ? -9.063 -4.675 2.954 1.00 97.06 95 ALA A O 1
ATOM 679 N N . VAL A 1 96 ? -9.190 -3.821 0.879 1.00 97.00 96 VAL A N 1
ATOM 680 C CA . VAL A 1 96 ? -10.455 -3.101 1.105 1.00 97.00 96 VAL A CA 1
ATOM 681 C C . VAL A 1 96 ? -11.608 -4.079 1.311 1.00 97.00 96 VAL A C 1
ATOM 683 O O . VAL A 1 96 ? -12.323 -3.975 2.304 1.00 97.00 96 VAL A O 1
ATOM 686 N N . VAL A 1 97 ? -11.779 -5.051 0.410 1.00 98.19 97 VAL A N 1
ATOM 687 C CA . VAL A 1 97 ? -12.882 -6.021 0.495 1.00 98.19 97 VAL A CA 1
ATOM 688 C C . VAL A 1 97 ? -12.755 -6.877 1.755 1.00 98.19 97 VAL A C 1
ATOM 690 O O . VAL A 1 97 ? -13.707 -6.978 2.526 1.00 98.19 97 VAL A O 1
ATOM 693 N N . GLY A 1 98 ? -11.572 -7.438 2.019 1.00 98.19 98 GLY A N 1
ATOM 694 C CA . GLY A 1 98 ? -11.320 -8.249 3.210 1.00 98.19 98 GLY A CA 1
ATOM 695 C C . GLY A 1 98 ? -11.476 -7.457 4.510 1.00 98.19 98 GLY A C 1
ATOM 696 O O . GLY A 1 98 ? -12.083 -7.949 5.463 1.00 98.19 98 GLY A O 1
ATOM 697 N N . GLY A 1 99 ? -10.999 -6.209 4.539 1.00 96.69 99 GLY A N 1
ATOM 698 C CA . GLY A 1 99 ? -11.156 -5.307 5.680 1.00 96.69 99 GLY A CA 1
ATOM 699 C C . GLY A 1 99 ? -12.617 -4.951 5.963 1.00 96.69 99 GLY A C 1
ATOM 700 O O . GLY A 1 99 ? -13.033 -4.983 7.119 1.00 96.69 99 GLY A O 1
ATOM 701 N N . LEU A 1 100 ? -13.420 -4.679 4.927 1.00 96.44 100 LEU A N 1
ATOM 702 C CA . LEU A 1 100 ? -14.854 -4.397 5.068 1.00 96.44 100 LEU A CA 1
ATOM 703 C C . LEU A 1 100 ? -15.640 -5.617 5.554 1.00 96.44 100 LEU A C 1
ATOM 705 O O . LEU A 1 100 ? -16.458 -5.480 6.461 1.00 96.44 100 LEU A O 1
ATOM 709 N N . ILE A 1 101 ? -15.373 -6.804 4.996 1.00 97.75 101 ILE A N 1
ATOM 710 C CA . ILE A 1 101 ? -16.009 -8.056 5.436 1.00 97.75 101 ILE A CA 1
ATOM 711 C C . ILE A 1 101 ? -15.680 -8.316 6.908 1.00 97.75 101 ILE A C 1
ATOM 713 O O . ILE A 1 101 ? -16.583 -8.519 7.718 1.00 97.75 101 ILE A O 1
ATOM 717 N N . THR A 1 102 ? -14.398 -8.242 7.272 1.00 96.12 102 THR A N 1
ATOM 718 C CA . THR A 1 102 ? -13.947 -8.464 8.653 1.00 96.12 102 THR A CA 1
ATOM 719 C C . THR A 1 102 ? -14.551 -7.427 9.600 1.00 96.12 102 THR A C 1
ATOM 721 O O . THR A 1 102 ? -15.083 -7.779 10.650 1.00 96.12 102 THR A O 1
ATOM 724 N N . GLY A 1 103 ? -14.546 -6.149 9.212 1.00 94.88 103 GLY A N 1
ATOM 725 C CA . GLY A 1 103 ? -15.147 -5.071 9.995 1.00 94.88 103 GLY A CA 1
ATOM 726 C C . GLY A 1 103 ? -16.655 -5.237 10.187 1.00 94.88 103 GLY A C 1
ATOM 727 O O . GLY A 1 103 ? -17.171 -4.934 11.261 1.00 94.88 103 GLY A O 1
ATOM 728 N N . PHE A 1 104 ? -17.365 -5.759 9.183 1.00 95.25 104 PHE A N 1
ATOM 729 C CA . PHE A 1 104 ? -18.783 -6.087 9.304 1.00 95.25 104 PHE A CA 1
ATOM 730 C C . PHE A 1 104 ? -19.019 -7.256 10.270 1.00 95.25 104 PHE A C 1
ATOM 732 O O . PHE A 1 104 ? -19.867 -7.142 11.152 1.00 95.25 104 PHE A O 1
ATOM 739 N N . MET A 1 105 ? -18.240 -8.339 10.162 1.00 95.62 105 MET A N 1
ATOM 740 C CA . MET A 1 105 ? -18.337 -9.491 11.071 1.00 95.62 105 MET A CA 1
ATOM 741 C C . MET A 1 105 ? -18.099 -9.095 12.532 1.00 95.62 105 MET A C 1
ATOM 743 O O . MET A 1 105 ? -18.858 -9.503 13.407 1.00 95.62 105 MET A O 1
ATOM 747 N N . LEU A 1 106 ? -17.096 -8.251 12.790 1.00 94.00 106 LEU A N 1
ATOM 748 C CA . LEU A 1 106 ? -16.788 -7.747 14.133 1.00 94.00 106 LEU A CA 1
ATOM 749 C C . LEU A 1 106 ? -17.870 -6.818 14.702 1.00 94.00 106 LEU A C 1
ATOM 751 O O . LEU A 1 106 ? -17.888 -6.566 15.902 1.00 94.00 106 LEU A O 1
ATOM 755 N N . ARG A 1 107 ? -18.775 -6.302 13.864 1.00 92.62 107 ARG A N 1
ATOM 756 C CA . ARG A 1 107 ? -19.886 -5.446 14.297 1.00 92.62 107 ARG A CA 1
ATOM 757 C C . ARG A 1 107 ? -21.141 -6.238 14.678 1.00 92.62 107 ARG A C 1
ATOM 759 O O . ARG A 1 107 ? -22.111 -5.639 15.140 1.00 92.62 107 ARG A O 1
ATOM 766 N N . LEU A 1 108 ? -21.152 -7.558 14.480 1.00 93.19 108 LEU A N 1
ATOM 767 C CA . LEU A 1 108 ? -22.267 -8.409 14.889 1.00 93.19 108 LEU A CA 1
ATOM 768 C C . LEU A 1 108 ? -22.320 -8.520 16.425 1.00 93.19 108 LEU A C 1
ATOM 770 O O . LEU A 1 108 ? -21.279 -8.706 17.055 1.00 93.19 108 LEU A O 1
ATOM 774 N N . PRO A 1 109 ? -23.515 -8.498 17.042 1.00 89.25 109 PRO A N 1
ATOM 775 C CA . PRO A 1 109 ? -23.694 -8.558 18.500 1.00 89.25 109 PRO A CA 1
ATOM 776 C C . PRO A 1 109 ? -23.432 -9.954 19.101 1.00 89.25 109 PRO A C 1
ATOM 778 O O . PRO A 1 109 ? -23.908 -10.264 20.182 1.00 89.25 109 PRO A O 1
ATOM 781 N N . ILE A 1 110 ? -22.712 -10.817 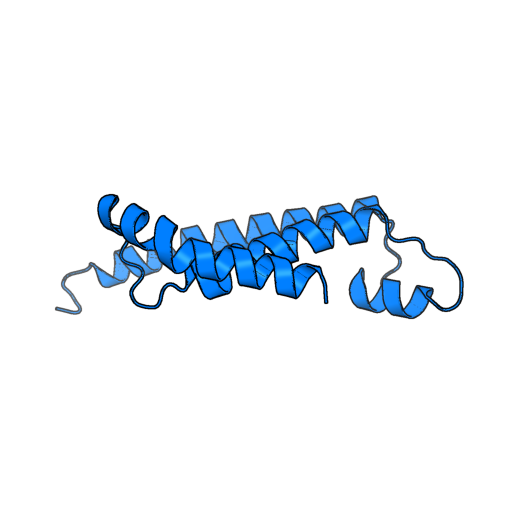18.383 1.00 92.62 110 ILE A N 1
ATOM 782 C CA . ILE A 1 110 ? -22.348 -12.176 18.812 1.00 92.62 110 ILE A CA 1
ATOM 783 C C . ILE A 1 110 ? -21.060 -12.141 19.653 1.00 92.62 110 ILE A C 1
ATOM 785 O O . ILE A 1 110 ? -20.811 -13.042 20.446 1.00 92.62 110 ILE A O 1
ATOM 789 N N . PHE A 1 111 ? -20.245 -11.096 19.475 1.00 82.50 111 PHE A N 1
ATOM 790 C CA . PHE A 1 111 ? -18.969 -10.893 20.170 1.00 82.50 111 PHE A CA 1
ATOM 791 C C . PHE A 1 111 ? -19.042 -9.814 21.265 1.00 82.50 111 PHE A C 1
ATOM 793 O O . PHE A 1 111 ? -17.998 -9.356 21.729 1.00 82.50 111 PHE A O 1
ATOM 800 N N . ALA A 1 112 ? -20.256 -9.381 21.620 1.00 59.50 112 ALA A N 1
ATOM 801 C CA . ALA A 1 112 ? -20.531 -8.411 22.679 1.00 59.50 112 ALA A CA 1
ATOM 802 C C . ALA A 1 112 ? -20.937 -9.117 23.977 1.00 59.50 112 ALA A C 1
ATOM 804 O O . ALA A 1 112 ? -21.649 -10.142 23.881 1.00 59.50 112 ALA A O 1
#

Organism: NCBI:txid392032

Radius of gyration: 18.48 Å; Cα contacts (8 Å, |Δi|>4): 68; chains: 1; bounding box: 50×31×44 Å

Secondary structure (DSSP, 8-state):
-HHHHHHHHHHHHIIIIIHHHHHHTT---TT-HIIIIIHHHHHHHHHHHHHHHH----GGGHHHHHHHHTTT----HHHHHHHHHHHHHHHHHHHHHHHHHHHHHTTSTT--

pLDDT: mean 87.22, std 12.36, range [56.66, 98.19]

InterPro domains:
  IPR002229 Blood group Rhesus C/E/D polypeptide [PR00342] (1-18)
  IPR002229 Blood group Rhesus C/E/D polypeptide [PR00342] (38-54)
  IPR024041 Ammonium transporter AmtB-like domain [PF00909] (1-110)
  IPR029020 Ammonium/urea transporter [G3DSA:1.10.3430.10] (1-112)

Mean predicted aligned error: 6.34 Å

Sequence (112 aa):
MIIGTLAGMISVLGFHFLLPKLKQYRLHDTCAVNNLHGIPGLVAGVTGIIVASIGNRSGSLTSLTDACCGGGKSRNNSTQSAYQATARGLTLGMAVVGGLITGFMLRLPIFA

Foldseek 3Di:
DVLVVVLVVQLVVCVVPVQVVCVVVVNHDPPSCCSVPVSSVVSVLVVLLVCLLPPDCDDPCVVVCCVSQPVVDDDHSVRSSVVSVVVVVVVVVCCVVVVVVVVVVVPDPPVD

Solvent-accessible surface area (backbone atoms only — not comparable to full-atom values): 6284 Å² total; per-residue (Å²): 110,69,69,58,54,53,34,48,53,52,21,58,50,27,61,69,59,46,51,65,53,36,46,76,74,71,48,81,59,92,82,40,52,56,30,70,48,45,50,34,49,50,51,58,41,57,50,51,33,54,50,29,52,67,59,72,84,58,74,89,47,35,65,58,47,26,58,76,55,45,73,71,48,98,61,57,33,68,58,38,18,47,52,49,50,52,50,49,55,50,50,51,50,49,51,53,53,52,48,52,54,50,55,52,61,72,66,43,80,83,84,108